Protein AF-A0A662K1B3-F1 (afdb_monomer)

Mean predicted aligned error: 9.23 Å

Nearest PDB structures (foldseek):
  7ad7-assembly1_B  TM=4.446E-01  e=1.009E-02  Homo sapiens
  5hcd-assembly1_B  TM=4.328E-01  e=1.385E-02  Homo sapiens
  4e0s-assembly1_A  TM=4.225E-01  e=2.115E-02  Homo sapiens
  8b0h-assembly1_A  TM=3.844E-01  e=1.246E-02  Homo sapiens
  7ptr-assembly1_A  TM=2.792E-01  e=1.891E+00  Haloferax volcanii DS2

Radius of gyration: 30.4 Å; Cα contacts (8 Å, |Δi|>4): 239; chains: 1; bounding box: 57×25×85 Å

Foldseek 3Di:
DDDDPLQWKKKFKAAPVRHTPDIDIDRDPDDDDDDDDDDDDPPGDFDKMKMWIAHNNVGDIDIDIDTDDDDPDFDDWDDKDDWDWDPDDDAPDKIKIKIATARPVFDWDKDFDDPLPPPDGPDIDDTDTGGDIDMDIDGHNDDHDD

Solvent-accessible surface area (backbone atoms only — not comparable to full-atom values): 9320 Å² total; per-residue (Å²): 137,82,77,80,62,57,45,26,44,34,39,39,34,24,45,68,85,69,47,76,78,43,76,51,67,49,78,48,93,72,88,82,90,83,86,84,88,84,84,83,63,96,84,61,74,62,39,56,28,44,38,42,38,39,24,72,69,74,75,43,76,49,78,52,72,53,76,42,76,78,73,78,84,86,66,76,56,51,82,56,50,78,72,48,58,80,94,72,85,61,65,74,46,78,46,61,35,30,38,36,39,42,28,86,80,60,46,70,43,64,54,70,41,53,87,86,71,81,85,52,71,77,44,70,55,68,80,38,60,43,58,47,75,46,76,50,78,48,65,44,90,58,80,80,88,132

Structure (mmCIF, N/CA/C/O backbone):
data_AF-A0A662K1B3-F1
#
_entry.id   AF-A0A662K1B3-F1
#
loop_
_atom_site.group_PDB
_atom_site.id
_atom_site.type_symbol
_atom_site.label_atom_id
_atom_site.label_alt_id
_atom_site.label_comp_id
_atom_site.label_asym_id
_atom_site.label_entity_id
_atom_site.label_seq_id
_atom_site.pdbx_PDB_ins_code
_atom_site.Cartn_x
_atom_site.Cartn_y
_atom_site.Cartn_z
_atom_site.occupancy
_atom_site.B_iso_or_equiv
_atom_site.auth_seq_id
_atom_site.auth_comp_id
_atom_site.auth_asym_id
_atom_site.auth_atom_id
_atom_site.pdbx_PDB_model_num
ATOM 1 N N . MET A 1 1 ? 9.667 0.745 -48.099 1.00 41.66 1 MET A N 1
ATOM 2 C CA . MET A 1 1 ? 10.806 0.494 -47.194 1.00 41.66 1 MET A CA 1
ATOM 3 C C . MET A 1 1 ? 11.734 1.690 -47.310 1.00 41.66 1 MET A C 1
ATOM 5 O O . MET A 1 1 ? 12.474 1.776 -48.281 1.00 41.66 1 MET A O 1
ATOM 9 N N . GLY A 1 2 ? 11.576 2.686 -46.436 1.00 45.31 2 GLY A N 1
ATOM 10 C CA . GLY A 1 2 ? 12.505 3.816 -46.369 1.00 45.31 2 GLY A CA 1
ATOM 11 C C . GLY A 1 2 ? 13.712 3.374 -45.554 1.00 45.31 2 GLY A C 1
ATOM 12 O O . GLY A 1 2 ? 13.530 2.974 -44.411 1.00 45.31 2 GLY A O 1
ATOM 13 N N . GLY A 1 3 ? 14.896 3.347 -46.166 1.00 52.47 3 GLY A N 1
ATOM 14 C CA . GLY A 1 3 ? 16.130 2.982 -45.473 1.00 52.47 3 GLY A CA 1
ATOM 15 C C . GLY A 1 3 ? 16.432 3.976 -44.355 1.00 52.47 3 GLY A C 1
ATOM 16 O O . GLY A 1 3 ? 16.245 5.181 -44.531 1.00 52.47 3 GLY A O 1
ATOM 17 N N . ILE A 1 4 ? 16.875 3.462 -43.211 1.00 55.53 4 ILE A N 1
ATOM 18 C CA . ILE A 1 4 ? 17.353 4.274 -42.094 1.00 55.53 4 ILE A CA 1
ATOM 19 C C . ILE A 1 4 ? 18.586 5.051 -42.595 1.00 55.53 4 ILE A C 1
ATOM 21 O O . ILE A 1 4 ? 19.470 4.443 -43.208 1.00 55.53 4 ILE A O 1
ATOM 25 N N . PRO A 1 5 ? 18.656 6.384 -42.432 1.00 59.12 5 PRO A N 1
ATOM 26 C CA . PRO A 1 5 ? 19.827 7.147 -42.849 1.00 59.12 5 PRO A CA 1
ATOM 27 C C . PRO A 1 5 ? 21.051 6.673 -42.065 1.00 59.12 5 PRO A C 1
ATOM 29 O O . PRO A 1 5 ? 20.946 6.468 -40.861 1.00 59.12 5 PRO A O 1
ATOM 32 N N . MET A 1 6 ? 22.200 6.524 -42.737 1.00 64.06 6 MET A N 1
ATOM 33 C CA . MET A 1 6 ? 23.426 5.996 -42.117 1.00 64.06 6 MET A CA 1
ATOM 34 C C . MET A 1 6 ? 23.797 6.729 -40.819 1.00 64.06 6 MET A C 1
ATOM 36 O O . MET A 1 6 ? 24.270 6.083 -39.901 1.00 64.06 6 MET A O 1
ATOM 40 N N . SER A 1 7 ? 23.473 8.018 -40.699 1.00 71.44 7 SER A N 1
ATOM 41 C CA . SER A 1 7 ? 23.718 8.845 -39.512 1.00 71.44 7 SER A CA 1
ATOM 42 C C . SER A 1 7 ? 22.509 8.895 -38.571 1.00 71.44 7 SER A C 1
ATOM 44 O O . SER A 1 7 ? 21.891 9.946 -38.381 1.00 71.44 7 SER A O 1
ATOM 46 N N . ALA A 1 8 ? 22.116 7.741 -38.029 1.00 82.19 8 ALA A N 1
ATOM 47 C CA . ALA A 1 8 ? 21.017 7.633 -37.075 1.00 82.19 8 ALA A CA 1
ATOM 48 C C . ALA A 1 8 ? 21.423 6.859 -35.816 1.00 82.19 8 ALA A C 1
ATOM 50 O O . ALA A 1 8 ? 22.169 5.880 -35.882 1.00 82.19 8 ALA A O 1
ATOM 51 N N . VAL A 1 9 ? 20.881 7.292 -34.678 1.00 88.94 9 VAL A N 1
ATOM 52 C CA . VAL A 1 9 ? 20.812 6.503 -33.443 1.00 88.94 9 VAL A CA 1
ATOM 53 C C . VAL A 1 9 ? 19.362 6.083 -33.262 1.00 88.94 9 VAL A C 1
ATOM 55 O O . VAL A 1 9 ? 18.497 6.944 -33.097 1.00 88.94 9 VAL A O 1
ATOM 58 N N . CYS A 1 10 ? 19.090 4.786 -33.329 1.00 91.62 10 CYS A N 1
ATOM 59 C CA . CYS A 1 10 ? 17.752 4.233 -33.177 1.00 91.62 10 CYS A CA 1
ATOM 60 C C . CYS A 1 10 ? 17.596 3.609 -31.795 1.00 91.62 10 CYS A C 1
ATOM 62 O O . CYS A 1 10 ? 18.527 2.993 -31.286 1.00 91.62 10 CYS A O 1
ATOM 64 N N . VAL A 1 11 ? 16.433 3.796 -31.178 1.00 94.81 11 VAL A N 1
ATOM 65 C CA . VAL A 1 11 ? 16.083 3.170 -29.905 1.00 94.81 11 VAL A CA 1
ATOM 66 C C . VAL A 1 11 ? 14.741 2.482 -30.039 1.00 94.81 11 VAL A C 1
ATOM 68 O O . VAL A 1 11 ? 13.772 3.114 -30.467 1.00 94.81 11 VAL A O 1
ATOM 71 N N . ASN A 1 12 ? 14.687 1.220 -29.621 1.00 95.69 12 ASN A N 1
ATOM 72 C CA . ASN A 1 12 ? 13.459 0.448 -29.526 1.00 95.69 12 ASN A CA 1
ATOM 73 C C . ASN A 1 12 ? 13.216 0.008 -28.081 1.00 95.69 12 ASN A C 1
ATOM 75 O O . ASN A 1 12 ? 14.152 -0.374 -27.375 1.00 95.69 12 ASN A O 1
ATOM 79 N N . ILE A 1 13 ? 11.952 0.031 -27.666 1.00 95.62 13 ILE A N 1
ATOM 80 C CA . ILE A 1 13 ? 11.485 -0.545 -26.404 1.00 95.62 13 ILE A CA 1
ATOM 81 C C . ILE A 1 13 ? 10.501 -1.657 -26.748 1.00 95.62 13 ILE A C 1
ATOM 83 O O . ILE A 1 13 ? 9.531 -1.415 -27.474 1.00 95.62 13 ILE A O 1
ATOM 87 N N . ALA A 1 14 ? 10.766 -2.854 -26.236 1.00 97.12 14 ALA A N 1
ATOM 88 C CA . ALA A 1 14 ? 9.898 -4.014 -26.351 1.00 97.12 14 ALA A CA 1
ATOM 89 C C . ALA A 1 14 ? 9.230 -4.321 -25.007 1.00 97.12 14 ALA A C 1
ATOM 91 O O . ALA A 1 14 ? 9.876 -4.218 -23.958 1.00 97.12 14 ALA A O 1
ATOM 92 N N . ASP A 1 15 ? 7.954 -4.692 -25.052 1.00 96.31 15 ASP A N 1
ATOM 93 C CA . ASP A 1 15 ? 7.215 -5.210 -23.901 1.00 96.31 15 ASP A CA 1
ATOM 94 C C . ASP A 1 15 ? 7.676 -6.642 -23.522 1.00 96.31 15 ASP A C 1
ATOM 96 O O . ASP A 1 15 ? 8.535 -7.220 -24.202 1.00 96.31 15 ASP A O 1
ATOM 100 N N . PRO A 1 16 ? 7.145 -7.229 -22.430 1.00 95.88 16 PRO A N 1
ATOM 101 C CA . PRO A 1 16 ? 7.503 -8.584 -22.003 1.00 95.88 16 PRO A CA 1
ATOM 102 C C . PRO A 1 16 ? 7.146 -9.691 -23.007 1.00 95.88 16 PRO A C 1
ATOM 104 O O . PRO A 1 16 ? 7.705 -10.782 -22.920 1.00 95.88 16 PRO A O 1
ATOM 107 N N . ASP A 1 17 ? 6.245 -9.415 -23.953 1.00 95.94 17 ASP A N 1
ATO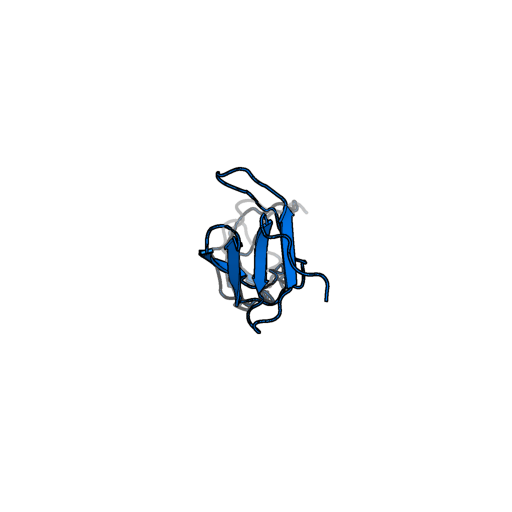M 108 C CA . ASP A 1 17 ? 5.827 -10.322 -25.027 1.00 95.94 17 ASP A CA 1
ATOM 109 C C . ASP A 1 17 ? 6.642 -10.096 -26.323 1.00 95.94 17 ASP A C 1
ATOM 111 O O . ASP A 1 17 ? 6.287 -10.604 -27.387 1.00 95.94 17 ASP A O 1
ATOM 115 N N . GLU A 1 18 ? 7.742 -9.337 -26.236 1.00 94.69 18 GLU A N 1
ATOM 116 C CA . GLU A 1 18 ? 8.642 -8.959 -27.335 1.00 94.69 18 GLU A CA 1
ATOM 117 C C . GLU A 1 18 ? 8.012 -8.045 -28.406 1.00 94.69 18 GLU A C 1
ATOM 119 O O . GLU A 1 18 ? 8.589 -7.841 -29.481 1.00 94.69 18 GLU A O 1
ATOM 124 N N . ASN A 1 19 ? 6.863 -7.421 -28.133 1.00 95.19 19 ASN A N 1
ATOM 125 C CA . ASN A 1 19 ? 6.270 -6.449 -29.051 1.00 95.19 19 ASN A CA 1
ATOM 126 C C . ASN A 1 19 ? 6.956 -5.090 -28.911 1.00 95.19 19 ASN A C 1
ATOM 128 O O . ASN A 1 19 ? 7.082 -4.549 -27.814 1.00 95.19 19 ASN A O 1
ATOM 132 N N . ILE A 1 20 ? 7.339 -4.482 -30.036 1.00 95.00 20 ILE A N 1
ATOM 133 C CA . ILE A 1 20 ? 7.903 -3.127 -30.047 1.00 95.00 20 ILE A CA 1
ATOM 134 C C . ILE A 1 20 ? 6.792 -2.106 -29.776 1.00 95.00 20 ILE A C 1
ATOM 136 O O . ILE A 1 20 ? 5.950 -1.847 -30.637 1.00 95.00 20 ILE A O 1
ATOM 140 N N . ILE A 1 21 ? 6.822 -1.500 -28.591 1.00 94.75 21 ILE A N 1
ATOM 141 C CA . ILE A 1 21 ? 5.844 -0.494 -28.136 1.00 94.75 21 ILE A CA 1
ATOM 142 C C . ILE A 1 21 ? 6.328 0.942 -28.341 1.00 94.75 21 ILE A C 1
ATOM 144 O O . ILE A 1 21 ? 5.541 1.887 -28.304 1.00 94.75 21 ILE A O 1
ATOM 148 N N . PHE A 1 22 ? 7.628 1.120 -28.569 1.00 95.06 22 PHE A N 1
ATOM 149 C CA . PHE A 1 22 ? 8.224 2.404 -28.907 1.00 95.06 22 PHE A CA 1
ATOM 150 C C . PHE A 1 22 ? 9.427 2.193 -29.817 1.00 95.06 22 PHE A C 1
ATOM 152 O O . PHE A 1 22 ? 10.264 1.333 -29.555 1.00 95.06 22 PHE A O 1
ATOM 159 N N . ALA A 1 23 ? 9.522 3.006 -30.865 1.00 94.44 23 ALA A N 1
ATOM 160 C CA . ALA A 1 23 ? 10.659 3.036 -31.770 1.00 94.44 23 ALA A CA 1
ATOM 161 C C . ALA A 1 23 ? 10.890 4.470 -32.246 1.00 94.44 23 ALA A C 1
ATOM 163 O O . ALA A 1 23 ? 9.960 5.147 -32.694 1.00 94.44 23 ALA A O 1
ATOM 164 N N . THR A 1 24 ? 12.128 4.943 -32.164 1.00 92.31 24 THR A N 1
ATOM 165 C CA . THR A 1 24 ? 12.517 6.252 -32.695 1.00 92.31 24 THR A CA 1
ATOM 166 C C . THR A 1 24 ? 13.937 6.212 -33.227 1.00 92.31 24 THR A C 1
ATOM 168 O O . THR A 1 24 ? 14.771 5.476 -32.712 1.00 92.31 24 THR A O 1
ATOM 171 N N . CYS A 1 25 ? 14.226 7.036 -34.229 1.00 90.62 25 CYS A N 1
ATOM 172 C CA . CYS A 1 25 ? 15.579 7.242 -34.726 1.00 90.62 25 CYS A CA 1
ATOM 173 C C . CYS A 1 25 ? 15.896 8.736 -34.727 1.00 90.62 25 CYS A C 1
ATOM 175 O O . CYS A 1 25 ? 15.183 9.536 -35.338 1.00 90.62 25 CYS A O 1
ATOM 177 N N . LEU A 1 26 ? 16.987 9.113 -34.067 1.00 88.69 26 LEU A N 1
ATOM 178 C CA . LEU A 1 26 ? 17.524 10.464 -34.087 1.00 88.69 26 LEU A CA 1
ATOM 179 C C . LEU A 1 26 ? 18.576 10.571 -35.188 1.00 88.69 26 LEU A C 1
ATOM 181 O O . LEU A 1 26 ? 19.615 9.918 -35.116 1.00 88.69 26 LEU A O 1
ATOM 185 N N . LEU A 1 27 ? 18.321 11.423 -36.182 1.00 86.06 27 LEU A N 1
ATOM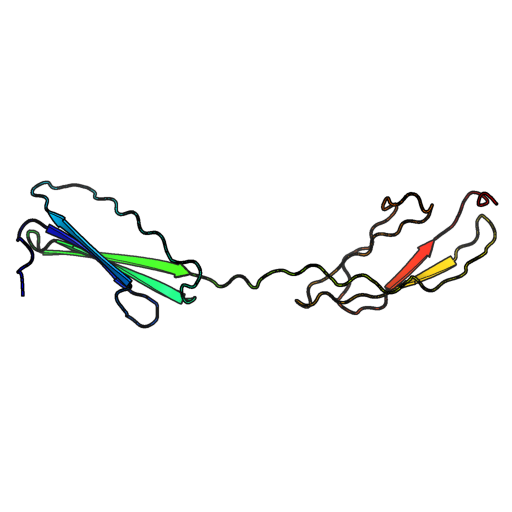 186 C CA . LEU A 1 27 ? 19.306 11.727 -37.217 1.00 86.06 27 LEU A CA 1
ATOM 187 C C . LEU A 1 27 ? 20.362 12.672 -36.655 1.00 86.06 27 LEU A C 1
ATOM 189 O O . LEU A 1 27 ? 20.052 13.790 -36.239 1.00 86.06 27 LEU A O 1
ATOM 193 N N . THR A 1 28 ? 21.604 12.215 -36.627 1.00 78.69 28 THR A N 1
ATOM 194 C CA . THR A 1 28 ? 22.716 12.953 -36.045 1.00 78.69 28 THR A CA 1
ATOM 195 C C . THR A 1 28 ? 24.034 12.475 -36.627 1.00 78.69 28 THR A C 1
ATOM 197 O O . THR A 1 28 ? 24.268 11.280 -36.764 1.00 78.69 28 THR A O 1
ATOM 200 N N . ASN A 1 29 ? 24.915 13.431 -36.913 1.00 76.94 29 ASN A N 1
ATOM 201 C CA . ASN A 1 29 ? 26.281 13.174 -37.373 1.00 76.94 29 ASN A CA 1
ATOM 202 C C . ASN A 1 29 ? 27.300 13.470 -36.258 1.00 76.94 29 ASN A C 1
ATOM 204 O O . ASN A 1 29 ? 28.497 13.587 -36.514 1.00 76.94 29 ASN A O 1
ATOM 208 N N . ASN A 1 30 ? 26.817 13.684 -35.030 1.00 78.88 30 ASN A N 1
ATOM 209 C CA . ASN A 1 30 ? 27.647 13.981 -33.872 1.00 78.88 30 ASN A CA 1
ATOM 210 C C . ASN A 1 30 ? 27.854 12.717 -33.033 1.00 78.88 30 ASN A C 1
ATOM 212 O O . ASN A 1 30 ? 26.942 11.909 -32.854 1.00 78.88 30 ASN A O 1
ATOM 216 N N . THR A 1 31 ? 29.036 12.578 -32.444 1.00 78.75 31 THR A N 1
ATOM 217 C CA . THR A 1 31 ? 29.282 11.590 -31.391 1.00 78.75 31 THR A CA 1
ATOM 218 C C . THR A 1 31 ? 28.921 12.184 -30.029 1.00 78.75 31 THR A C 1
ATOM 220 O O . THR A 1 31 ? 29.035 13.392 -29.815 1.00 78.75 31 THR A O 1
ATOM 223 N N . GLY A 1 32 ? 28.462 11.350 -29.097 1.00 79.50 32 GLY A N 1
ATOM 224 C CA . GLY A 1 32 ? 28.109 11.794 -27.750 1.00 79.50 32 GLY A CA 1
ATOM 225 C C . GLY A 1 32 ? 27.030 10.942 -27.094 1.00 79.50 32 GLY A C 1
ATOM 226 O O . GLY A 1 32 ? 26.616 9.918 -27.632 1.00 79.50 32 GLY A O 1
ATOM 227 N N . CYS A 1 33 ? 26.586 11.381 -25.917 1.00 81.06 33 CYS A N 1
ATOM 228 C CA . CYS A 1 33 ? 25.494 10.747 -25.189 1.00 81.06 33 CYS A CA 1
ATOM 229 C C . CYS A 1 33 ? 24.149 11.307 -25.655 1.00 81.06 33 CYS A C 1
ATOM 231 O O . CYS A 1 33 ? 23.960 12.524 -25.700 1.00 81.06 33 CYS A O 1
ATOM 233 N N . TYR A 1 34 ? 23.206 10.412 -25.928 1.00 83.44 34 TYR A N 1
ATOM 234 C CA . TYR A 1 34 ? 21.838 10.751 -26.295 1.00 83.44 34 TYR A CA 1
ATOM 235 C C . TYR A 1 34 ? 20.886 10.300 -25.193 1.00 83.44 34 TYR A C 1
ATOM 237 O O . TYR A 1 34 ? 21.031 9.208 -24.649 1.00 83.44 34 TYR A O 1
ATOM 245 N N . GLY A 1 35 ? 19.926 11.157 -24.855 1.00 82.25 35 GLY A N 1
ATOM 246 C CA . GLY A 1 35 ? 18.832 10.824 -23.952 1.00 82.25 35 GLY A CA 1
ATOM 247 C C . GLY A 1 35 ? 17.542 10.673 -24.742 1.00 82.25 35 GLY A C 1
ATOM 248 O O . GLY A 1 35 ? 17.237 11.514 -25.587 1.00 82.25 35 GLY A O 1
ATOM 249 N N . ILE A 1 36 ? 16.780 9.627 -24.443 1.00 86.38 36 ILE A N 1
ATOM 250 C CA . ILE A 1 36 ? 15.392 9.498 -24.877 1.00 86.38 36 ILE A CA 1
ATOM 251 C C . ILE A 1 36 ? 14.488 9.552 -23.651 1.00 86.38 36 ILE A C 1
ATOM 253 O O . ILE A 1 36 ? 14.864 9.098 -22.572 1.00 86.38 36 ILE A O 1
ATOM 257 N N . ILE A 1 37 ? 13.303 10.127 -23.818 1.00 87.75 37 ILE A N 1
ATOM 258 C CA . ILE A 1 37 ? 12.262 10.110 -22.796 1.00 87.75 37 ILE A CA 1
ATOM 259 C C . ILE A 1 37 ? 11.107 9.317 -23.384 1.00 87.75 37 ILE A C 1
ATOM 261 O O . ILE A 1 37 ? 10.600 9.657 -24.452 1.00 87.75 37 ILE A O 1
ATOM 265 N N . TYR A 1 38 ? 10.721 8.261 -22.682 1.00 89.50 38 TYR A N 1
ATOM 266 C CA . TYR A 1 38 ? 9.550 7.461 -22.989 1.00 89.50 38 TYR A CA 1
ATOM 267 C C . TYR A 1 38 ? 8.635 7.444 -21.767 1.00 89.50 38 TYR A C 1
ATOM 269 O O . TYR A 1 38 ? 9.104 7.332 -20.634 1.00 89.50 38 TYR A O 1
ATOM 277 N N . THR A 1 39 ? 7.336 7.587 -22.006 1.00 90.62 39 THR A N 1
ATOM 278 C CA . THR A 1 39 ? 6.299 7.489 -20.981 1.00 90.62 39 THR A CA 1
ATOM 279 C C . THR A 1 39 ? 5.448 6.279 -21.309 1.00 90.62 39 THR A C 1
ATOM 281 O O . THR A 1 39 ? 4.952 6.156 -22.427 1.00 90.62 39 THR A O 1
ATOM 284 N N . LEU A 1 40 ? 5.320 5.386 -20.337 1.00 90.44 40 LEU A N 1
ATOM 285 C CA . LEU A 1 40 ? 4.537 4.170 -20.454 1.00 90.44 40 LEU A CA 1
ATOM 286 C C . LEU A 1 40 ? 3.051 4.473 -20.195 1.00 90.44 40 LEU A C 1
ATOM 288 O O . LEU A 1 40 ? 2.726 5.312 -19.354 1.00 90.44 40 LEU A O 1
ATOM 292 N N . GLU A 1 41 ? 2.159 3.799 -20.918 1.00 86.88 41 GLU A N 1
ATOM 293 C CA . GLU A 1 41 ? 0.712 3.911 -20.707 1.00 86.88 41 GLU A CA 1
ATOM 294 C C . GLU A 1 41 ? 0.295 3.284 -19.365 1.00 86.88 41 GLU A C 1
ATOM 296 O O . GLU A 1 41 ? 0.914 2.331 -18.892 1.00 86.88 41 GLU A O 1
ATOM 301 N N . GLN A 1 42 ? -0.782 3.791 -18.753 1.00 77.44 42 GLN A N 1
ATOM 302 C CA . GLN A 1 42 ? -1.228 3.343 -17.419 1.00 77.44 42 GLN A CA 1
ATOM 303 C C . GLN A 1 42 ? -1.636 1.863 -17.357 1.00 77.44 42 GLN A C 1
ATOM 305 O O . GLN A 1 42 ? -1.662 1.277 -16.282 1.00 77.44 42 GLN A O 1
ATOM 310 N N . ASN A 1 43 ? -1.971 1.260 -18.495 1.00 81.25 43 ASN A N 1
ATOM 311 C CA . ASN A 1 43 ? -2.398 -0.133 -18.616 1.00 81.25 43 ASN A CA 1
ATOM 312 C C . ASN A 1 43 ? -1.299 -1.053 -19.168 1.00 81.25 43 ASN A C 1
ATOM 314 O O . ASN A 1 43 ? -1.609 -2.114 -19.712 1.00 81.25 43 ASN A O 1
ATOM 318 N N . ALA A 1 44 ? -0.037 -0.636 -19.101 1.00 88.19 44 ALA A N 1
ATOM 319 C CA . ALA A 1 44 ? 1.065 -1.456 -19.565 1.00 88.19 44 ALA A CA 1
ATOM 320 C C . ALA A 1 44 ? 1.186 -2.753 -18.758 1.00 88.19 44 ALA A C 1
ATOM 322 O O . ALA A 1 44 ? 1.064 -2.757 -17.532 1.00 88.19 44 ALA A O 1
ATOM 323 N N . SER A 1 45 ? 1.430 -3.860 -19.461 1.00 91.50 45 SER A N 1
ATOM 324 C CA . SER A 1 45 ? 1.557 -5.175 -18.840 1.00 91.50 45 SER A CA 1
ATOM 325 C C . SER A 1 45 ? 2.706 -5.187 -17.827 1.00 91.50 45 SER A C 1
ATOM 327 O O . SER A 1 45 ? 3.777 -4.648 -18.124 1.00 91.50 45 SER A O 1
ATOM 329 N N . PRO A 1 46 ? 2.546 -5.824 -16.658 1.00 92.25 46 PRO A N 1
ATOM 330 C CA . PRO A 1 46 ? 3.682 -6.080 -15.784 1.00 92.25 46 PRO A CA 1
ATOM 331 C C . PRO A 1 46 ? 4.720 -6.963 -16.482 1.00 92.25 46 PRO A C 1
ATOM 333 O O . PRO A 1 46 ? 4.375 -7.836 -17.278 1.00 92.25 46 PRO A O 1
ATOM 336 N N . GLY A 1 47 ? 5.987 -6.772 -16.133 1.00 94.44 47 GLY A N 1
ATOM 337 C CA . GLY A 1 47 ? 7.096 -7.604 -16.577 1.00 94.44 47 GLY A CA 1
ATOM 338 C C . GLY A 1 47 ? 8.348 -6.805 -16.918 1.00 94.44 47 GLY A C 1
ATOM 339 O O . GLY A 1 47 ? 8.472 -5.619 -16.608 1.00 94.44 47 GLY A O 1
ATOM 340 N N . ILE A 1 48 ? 9.295 -7.488 -17.557 1.00 96.12 48 ILE A N 1
ATOM 341 C CA . ILE A 1 48 ? 10.582 -6.919 -17.961 1.00 96.12 48 ILE A CA 1
ATOM 342 C C . ILE A 1 48 ? 10.463 -6.356 -19.375 1.00 96.12 48 ILE A C 1
ATOM 344 O O . ILE A 1 48 ? 10.157 -7.083 -20.315 1.00 96.12 48 ILE A O 1
ATOM 348 N N . TYR A 1 49 ? 10.764 -5.070 -19.516 1.00 97.12 49 TYR A N 1
ATOM 349 C CA . TYR A 1 49 ? 10.806 -4.361 -20.787 1.00 97.12 49 TYR A CA 1
ATOM 350 C C . TYR A 1 49 ? 12.251 -4.252 -21.255 1.00 97.12 49 TYR A C 1
ATOM 352 O O . TYR A 1 49 ? 13.141 -3.891 -20.478 1.00 97.12 49 TYR A O 1
ATOM 360 N N . ASN A 1 50 ? 12.480 -4.535 -22.534 1.00 97.19 50 ASN A N 1
ATOM 361 C CA . ASN A 1 50 ? 13.805 -4.499 -23.144 1.00 97.19 50 ASN A CA 1
ATOM 362 C C . ASN A 1 50 ? 14.004 -3.188 -23.898 1.00 97.19 50 ASN A C 1
ATOM 364 O O . ASN A 1 50 ? 13.158 -2.796 -24.696 1.00 97.19 50 ASN A O 1
ATOM 368 N N . VAL A 1 51 ? 15.139 -2.529 -23.683 1.00 96.62 51 VAL A N 1
ATOM 369 C CA . VAL A 1 51 ? 15.540 -1.313 -24.395 1.00 96.62 51 VAL A CA 1
ATOM 370 C C . VAL A 1 51 ? 16.798 -1.614 -25.195 1.00 96.62 51 VAL A C 1
ATOM 372 O O . VAL A 1 51 ? 17.819 -2.012 -24.632 1.00 96.62 51 VAL A O 1
ATOM 375 N N . THR A 1 52 ? 16.726 -1.392 -26.503 1.00 95.31 52 THR A N 1
ATOM 376 C CA . THR A 1 52 ? 17.843 -1.562 -27.443 1.00 95.31 52 THR A CA 1
ATOM 377 C C . THR A 1 52 ? 18.160 -0.226 -28.087 1.00 95.31 52 THR A C 1
ATOM 379 O O . THR A 1 52 ? 17.249 0.480 -28.513 1.00 95.31 52 THR A O 1
ATOM 382 N N . ALA A 1 53 ? 19.436 0.143 -28.138 1.00 92.75 53 ALA A N 1
ATOM 383 C CA . ALA A 1 53 ? 19.905 1.338 -28.823 1.00 92.75 53 ALA A CA 1
ATOM 384 C C . ALA A 1 53 ? 21.007 0.965 -29.814 1.00 92.75 53 ALA A C 1
ATOM 386 O O . ALA A 1 53 ? 21.992 0.343 -29.427 1.00 92.75 53 ALA A O 1
ATOM 387 N N . GLU A 1 54 ? 20.861 1.378 -31.067 1.00 91.25 54 GLU A N 1
ATOM 388 C CA . GLU A 1 54 ? 21.763 1.018 -32.161 1.00 91.25 54 GLU A CA 1
ATOM 389 C C . GLU A 1 54 ? 22.211 2.249 -32.958 1.00 91.25 54 GLU A C 1
ATOM 391 O O . GLU A 1 54 ? 21.450 3.198 -33.171 1.00 91.25 54 GLU A O 1
ATOM 396 N N . SER A 1 55 ? 23.460 2.234 -33.422 1.00 88.25 55 SER A N 1
ATOM 397 C CA . SER A 1 55 ? 23.980 3.174 -34.413 1.00 88.25 55 SER A CA 1
ATOM 398 C C . SER A 1 55 ? 24.549 2.413 -35.600 1.00 88.25 55 SER A C 1
ATOM 400 O O . SER A 1 55 ? 25.569 1.736 -35.482 1.00 88.25 55 SER A O 1
ATOM 402 N N . TYR A 1 56 ? 23.917 2.578 -36.762 1.00 81.75 56 TYR A N 1
ATOM 403 C CA . TYR A 1 56 ? 24.337 1.918 -38.000 1.00 81.75 56 TYR A CA 1
ATOM 404 C C . TYR A 1 56 ? 25.644 2.485 -38.569 1.00 81.75 56 TYR A C 1
ATOM 406 O O . 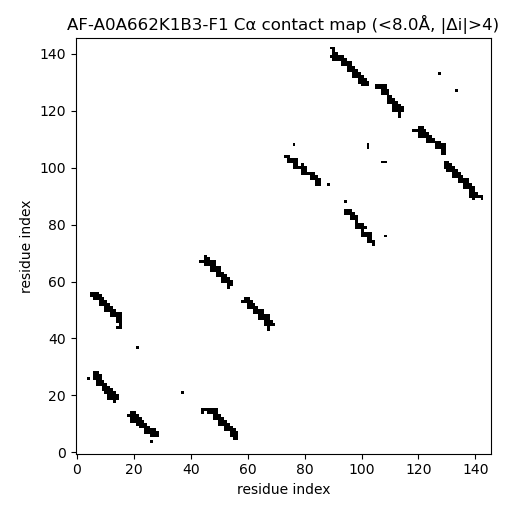TYR A 1 56 ? 26.408 1.740 -39.176 1.00 81.75 56 TYR A O 1
ATOM 414 N N . GLU A 1 57 ? 25.923 3.784 -38.382 1.00 83.44 57 GLU A N 1
ATOM 415 C CA . GLU A 1 57 ? 27.172 4.401 -38.862 1.00 83.44 57 GLU A CA 1
ATOM 416 C C . GLU A 1 57 ? 28.401 3.798 -38.183 1.00 83.44 57 GLU A C 1
ATOM 418 O O . GLU A 1 57 ? 29.434 3.587 -38.817 1.00 83.44 57 GLU A O 1
ATOM 423 N N . TYR A 1 58 ? 28.280 3.559 -36.877 1.00 83.25 58 TYR A N 1
ATOM 424 C CA . TYR A 1 58 ? 29.391 3.161 -36.024 1.00 83.25 58 TYR A CA 1
ATOM 425 C C . TYR A 1 58 ? 29.381 1.678 -35.658 1.00 83.25 58 TYR A C 1
ATOM 427 O O . TYR A 1 58 ? 30.326 1.238 -35.008 1.00 83.25 58 TYR A O 1
ATOM 435 N N . ASP A 1 59 ? 28.358 0.926 -36.075 1.00 85.56 59 ASP A N 1
ATOM 436 C CA . ASP A 1 59 ? 28.178 -0.495 -35.747 1.00 85.56 59 ASP A CA 1
ATOM 437 C C . ASP A 1 59 ? 28.221 -0.741 -34.226 1.00 85.56 59 ASP A C 1
ATOM 439 O O . ASP A 1 59 ? 28.960 -1.580 -33.710 1.00 85.56 59 ASP A O 1
ATOM 443 N N . VAL A 1 60 ? 27.473 0.083 -33.483 1.00 86.69 60 VAL A N 1
ATOM 444 C CA . VAL A 1 60 ? 27.400 0.032 -32.015 1.00 86.69 60 VAL A CA 1
ATOM 445 C C . VAL A 1 60 ? 25.991 -0.323 -31.582 1.00 86.69 60 VAL A C 1
ATOM 447 O O . VAL A 1 60 ? 25.025 0.241 -32.094 1.00 86.69 60 VAL A O 1
ATOM 450 N N . GLU A 1 61 ? 25.897 -1.179 -30.567 1.00 91.00 61 GLU A N 1
ATOM 451 C CA . GLU A 1 61 ? 24.644 -1.569 -29.937 1.00 91.00 61 GLU A CA 1
ATOM 452 C C . GLU A 1 61 ? 24.759 -1.535 -28.406 1.00 91.00 61 GLU A C 1
ATOM 454 O O . GLU A 1 61 ? 25.805 -1.853 -27.832 1.00 91.00 61 GLU A O 1
ATOM 459 N N . ALA A 1 62 ? 23.683 -1.127 -27.739 1.00 91.44 62 ALA A N 1
ATOM 460 C CA . ALA A 1 62 ? 23.563 -1.087 -26.291 1.00 91.44 62 ALA A CA 1
ATOM 461 C C . ALA A 1 62 ? 22.200 -1.624 -25.842 1.00 91.44 62 ALA A C 1
ATOM 463 O O . ALA A 1 62 ? 21.185 -1.420 -26.506 1.00 91.44 62 ALA A O 1
ATOM 464 N N . TYR A 1 63 ? 22.190 -2.266 -24.674 1.00 94.06 63 TYR A N 1
ATOM 465 C CA . TYR A 1 63 ? 21.023 -2.938 -24.114 1.00 94.06 63 TYR A CA 1
ATOM 466 C C . TYR A 1 63 ? 20.822 -2.542 -22.655 1.00 94.06 63 TYR A C 1
ATOM 468 O O . TYR A 1 63 ? 21.784 -2.447 -21.890 1.00 94.06 63 TYR A O 1
ATOM 476 N N . THR A 1 64 ? 19.571 -2.347 -22.256 1.00 95.31 64 THR A N 1
ATOM 477 C CA . THR A 1 64 ? 19.175 -2.260 -20.848 1.00 95.31 64 THR A CA 1
ATOM 478 C C . THR A 1 64 ? 17.742 -2.752 -20.681 1.00 95.31 64 THR A C 1
ATOM 480 O O . THR A 1 64 ? 17.028 -2.955 -21.661 1.00 95.31 64 THR A O 1
ATOM 483 N N . THR A 1 65 ? 17.308 -2.930 -19.442 1.00 96.12 65 THR A N 1
ATOM 484 C CA . THR A 1 65 ? 15.942 -3.334 -19.112 1.00 96.12 65 THR A CA 1
ATOM 485 C C . THR A 1 65 ? 15.372 -2.457 -18.008 1.00 96.12 65 THR A C 1
ATOM 487 O O . THR A 1 65 ? 16.119 -1.904 -17.199 1.00 96.12 65 THR A O 1
ATOM 490 N N . PHE A 1 66 ? 14.049 -2.372 -17.933 1.00 94.62 66 PHE A N 1
ATOM 491 C CA . PHE A 1 66 ? 13.342 -1.892 -16.745 1.00 94.62 66 PHE A CA 1
ATOM 492 C C . PHE A 1 66 ? 12.176 -2.826 -16.427 1.00 94.62 66 PHE A C 1
ATOM 494 O O . PHE A 1 66 ? 11.655 -3.497 -17.316 1.00 94.62 66 PHE A O 1
ATOM 501 N N . GLU A 1 67 ? 11.793 -2.896 -15.157 1.00 94.81 67 GLU A N 1
ATOM 502 C CA . GLU A 1 67 ? 10.692 -3.741 -14.701 1.00 94.81 67 GLU A CA 1
ATOM 503 C C . GLU A 1 67 ? 9.468 -2.883 -14.390 1.00 94.81 67 GLU A C 1
ATOM 505 O O . GLU A 1 67 ? 9.562 -1.863 -13.703 1.00 94.81 67 GLU A O 1
ATOM 510 N N . VAL A 1 68 ? 8.322 -3.309 -14.910 1.00 91.88 68 VAL A N 1
ATOM 511 C CA . VAL A 1 68 ? 7.008 -2.778 -14.559 1.00 91.88 68 VAL A CA 1
ATOM 512 C C . VAL A 1 68 ? 6.363 -3.789 -13.632 1.00 91.88 68 VAL A C 1
ATOM 514 O O . VAL A 1 68 ? 6.106 -4.924 -14.027 1.00 91.88 68 VAL A O 1
ATOM 517 N N . ILE A 1 69 ? 6.101 -3.383 -12.399 1.00 88.25 69 ILE A N 1
ATOM 518 C CA . ILE A 1 69 ? 5.401 -4.213 -11.423 1.00 88.25 69 ILE A CA 1
ATOM 519 C C . ILE A 1 69 ? 3.963 -3.721 -11.286 1.00 88.25 69 ILE A C 1
ATOM 521 O O . ILE A 1 69 ? 3.714 -2.517 -11.225 1.00 88.25 69 ILE A O 1
ATOM 525 N N . LEU A 1 70 ? 3.012 -4.657 -11.242 1.00 82.38 70 LEU A N 1
ATOM 526 C CA . LEU A 1 70 ? 1.672 -4.340 -10.767 1.00 82.38 70 LEU A CA 1
ATOM 527 C C . LEU A 1 70 ? 1.769 -4.126 -9.261 1.00 82.38 70 LEU A C 1
ATOM 529 O O . LEU A 1 70 ? 2.152 -5.035 -8.525 1.00 82.38 70 LEU A O 1
ATOM 533 N N . HIS A 1 71 ? 1.398 -2.936 -8.813 1.00 76.12 71 HIS A N 1
ATOM 534 C CA . HIS A 1 71 ? 0.968 -2.774 -7.438 1.00 76.12 71 HIS A CA 1
ATOM 535 C C . HIS A 1 71 ? -0.509 -3.165 -7.391 1.00 76.12 71 HIS A C 1
ATOM 537 O O . HIS A 1 71 ? -1.267 -2.644 -8.213 1.00 76.12 71 HIS A O 1
ATOM 543 N N . PRO A 1 72 ? -0.927 -4.096 -6.514 1.00 74.19 72 PRO A N 1
ATOM 544 C CA . PRO A 1 72 ? -2.349 -4.263 -6.266 1.00 74.19 72 PRO A CA 1
ATOM 545 C C . PRO A 1 72 ? -2.908 -2.911 -5.814 1.00 74.19 72 PRO A C 1
ATOM 547 O O . PRO A 1 72 ? -2.250 -2.185 -5.060 1.00 74.19 72 PRO A O 1
ATOM 550 N N . ASP A 1 73 ? -4.079 -2.549 -6.335 1.00 81.06 73 ASP A N 1
ATOM 551 C CA . ASP A 1 73 ? -4.824 -1.418 -5.794 1.00 81.06 73 ASP A CA 1
ATOM 552 C C . ASP A 1 73 ? -5.042 -1.679 -4.301 1.00 81.06 73 ASP A C 1
ATOM 554 O O . ASP A 1 73 ? -5.412 -2.787 -3.927 1.00 81.06 73 ASP A O 1
ATOM 558 N N . ASN A 1 74 ? -4.773 -0.676 -3.466 1.00 87.38 74 ASN A N 1
ATOM 559 C CA . ASN A 1 74 ? -5.047 -0.750 -2.037 1.00 87.38 74 ASN A CA 1
ATOM 560 C C . ASN A 1 74 ? -6.398 -0.098 -1.760 1.00 87.38 74 ASN A C 1
ATOM 562 O O . ASN A 1 74 ? -6.605 1.088 -2.052 1.00 87.38 74 ASN A O 1
ATOM 566 N N . HIS A 1 75 ? -7.305 -0.859 -1.185 1.00 92.44 75 HIS A N 1
ATOM 567 C CA . HIS A 1 75 ? -8.649 -0.456 -0.846 1.00 92.44 75 HIS A CA 1
ATOM 568 C C . HIS A 1 75 ? -8.735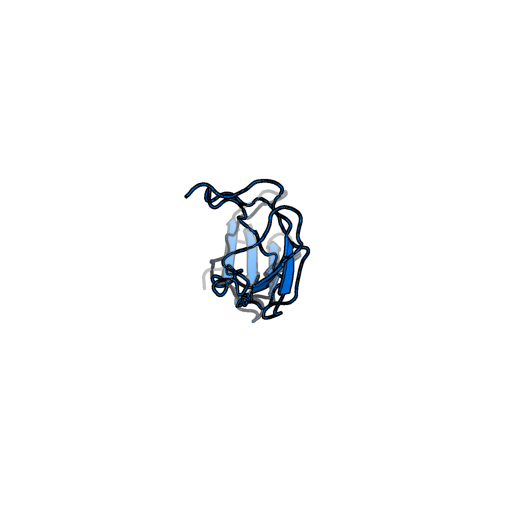 -0.261 0.669 1.00 92.44 75 HIS A C 1
ATOM 570 O O . HIS A 1 75 ? -8.109 -0.982 1.434 1.00 92.44 75 HIS A O 1
ATOM 576 N N . PRO A 1 76 ? -9.505 0.728 1.148 1.00 94.50 76 PRO A N 1
ATOM 577 C CA . PRO A 1 76 ? -9.706 0.865 2.581 1.00 94.50 76 PRO A CA 1
ATOM 578 C C . PRO A 1 76 ? -10.481 -0.346 3.132 1.00 94.50 76 PRO A C 1
ATOM 580 O O . PRO A 1 76 ? -11.336 -0.892 2.419 1.00 94.50 76 PRO A O 1
ATOM 583 N N . PRO A 1 77 ? -10.300 -0.682 4.422 1.00 97.19 77 PRO A N 1
ATOM 584 C CA . PRO A 1 77 ? -11.152 -1.648 5.091 1.00 97.19 77 PRO A CA 1
ATOM 585 C C . PRO A 1 77 ? -12.625 -1.260 5.004 1.00 97.19 77 PRO A C 1
ATOM 587 O O . PRO A 1 77 ? -12.981 -0.076 4.929 1.00 97.19 77 PRO A O 1
ATOM 590 N N . PHE A 1 78 ? -13.515 -2.249 5.079 1.00 98.06 78 PHE A N 1
ATOM 591 C CA . PHE A 1 78 ? -14.928 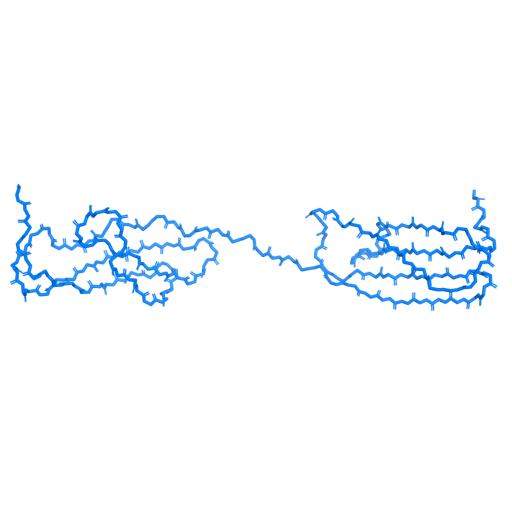-1.950 5.270 1.00 98.06 78 PHE A CA 1
ATOM 592 C C . PHE A 1 78 ? -15.160 -1.250 6.612 1.00 98.06 78 PHE A C 1
ATOM 594 O O . PHE A 1 78 ? -14.366 -1.351 7.552 1.00 98.06 78 PHE A O 1
ATOM 601 N N . ASN A 1 79 ? -16.293 -0.558 6.725 1.00 96.31 79 ASN A N 1
ATOM 602 C CA . ASN A 1 79 ? -16.715 -0.038 8.019 1.00 96.31 79 ASN A CA 1
ATOM 603 C C . ASN A 1 79 ? -16.882 -1.205 9.002 1.00 96.31 79 ASN A C 1
ATOM 605 O O . ASN A 1 79 ? -17.525 -2.197 8.640 1.00 96.31 79 ASN A O 1
ATOM 609 N N . PRO A 1 80 ? -16.367 -1.085 10.234 1.00 96.81 80 PRO A N 1
ATOM 610 C CA . PRO A 1 80 ? -16.554 -2.119 11.227 1.00 96.81 80 PRO A CA 1
ATOM 611 C C . PRO A 1 80 ? -18.015 -2.294 11.603 1.00 96.81 80 PRO A C 1
ATOM 613 O O . PRO A 1 80 ? -18.841 -1.382 11.490 1.00 96.81 80 PRO A O 1
ATOM 616 N N . SER A 1 81 ? -18.330 -3.495 12.082 1.00 97.50 81 SER A N 1
ATOM 617 C CA . SER A 1 81 ? -19.590 -3.744 12.762 1.00 97.50 81 SER A CA 1
ATOM 618 C C . SER A 1 81 ? -19.758 -2.765 13.923 1.00 97.50 81 SER A C 1
ATOM 620 O O . SER A 1 81 ? -18.782 -2.340 14.548 1.00 97.50 81 SER A O 1
ATOM 622 N N . LYS A 1 82 ? -21.008 -2.424 14.246 1.00 95.69 82 LYS A N 1
ATOM 623 C CA . LYS A 1 82 ? -21.286 -1.690 15.481 1.00 95.69 82 LYS A CA 1
ATOM 624 C C . LYS A 1 82 ? -20.659 -2.460 16.658 1.00 95.69 82 LYS A C 1
ATOM 626 O O . LYS A 1 82 ? -20.898 -3.663 16.731 1.00 95.69 82 LYS A O 1
ATOM 631 N N . PRO A 1 83 ? -19.913 -1.798 17.559 1.00 96.75 83 PRO A N 1
ATOM 632 C CA . PRO A 1 83 ? -19.368 -2.475 18.722 1.00 96.75 83 PRO A CA 1
ATOM 633 C C . PRO A 1 83 ? -20.450 -3.133 19.583 1.00 96.75 83 PRO A C 1
ATOM 635 O O . PRO A 1 83 ? -21.476 -2.514 19.887 1.00 96.75 83 PRO A O 1
ATOM 638 N N . ASP A 1 84 ? -20.184 -4.366 19.999 1.00 97.94 84 ASP A N 1
ATOM 639 C CA . ASP A 1 84 ? -20.982 -5.124 20.956 1.00 97.94 84 ASP A CA 1
ATOM 640 C C . ASP A 1 84 ? -20.367 -4.996 22.353 1.00 97.94 84 ASP A C 1
ATOM 642 O O . ASP A 1 84 ? -19.187 -5.290 22.553 1.00 97.94 84 ASP A O 1
ATOM 646 N N .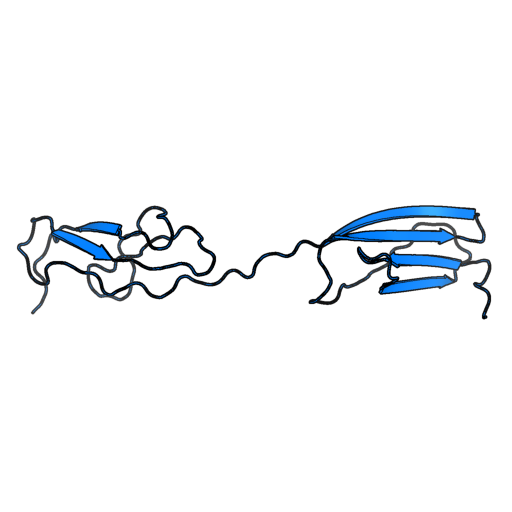 GLY A 1 85 ? -21.177 -4.580 23.324 1.00 96.81 85 GLY A N 1
ATOM 647 C CA . GLY A 1 85 ? -20.778 -4.400 24.717 1.00 96.81 85 GLY A CA 1
ATOM 648 C C . GLY A 1 85 ? -21.900 -3.779 25.561 1.00 96.81 85 GLY A C 1
ATOM 649 O O . GLY A 1 85 ? -22.990 -3.509 25.042 1.00 96.81 85 GLY A O 1
ATOM 650 N N . PRO A 1 86 ? -21.677 -3.578 26.870 1.00 95.19 86 PRO A N 1
ATOM 651 C CA . PRO A 1 86 ? -22.647 -2.939 27.757 1.00 95.19 86 PRO A CA 1
ATOM 652 C C . PRO A 1 86 ? -22.950 -1.494 27.339 1.00 95.19 86 PRO A C 1
ATOM 654 O O . PRO A 1 86 ? -22.048 -0.740 26.993 1.00 95.19 86 PRO A O 1
ATOM 657 N N . THR A 1 87 ? -24.221 -1.088 27.407 1.00 91.88 87 THR A N 1
ATOM 658 C CA . THR A 1 87 ? -24.651 0.301 27.134 1.00 91.88 87 THR A CA 1
ATOM 659 C C . THR A 1 87 ? -24.762 1.159 28.394 1.00 91.88 87 THR A C 1
ATOM 661 O O . THR A 1 87 ? -25.044 2.348 28.312 1.00 91.88 87 THR A O 1
ATOM 664 N N . GLU A 1 88 ? -24.608 0.542 29.561 1.00 91.19 88 GLU A N 1
ATOM 665 C CA . GLU A 1 88 ? -24.609 1.182 30.870 1.00 91.19 88 GLU A CA 1
ATOM 666 C C . GLU A 1 88 ? -23.628 0.442 31.784 1.00 91.19 88 GLU A C 1
ATOM 668 O O . GLU A 1 88 ? -23.404 -0.762 31.631 1.00 91.19 88 GLU A O 1
ATOM 673 N N . GLY A 1 89 ? -23.041 1.168 32.731 1.00 91.81 89 GLY A N 1
ATOM 674 C CA . GLY A 1 89 ? -22.013 0.644 33.618 1.00 91.81 89 GLY A CA 1
ATOM 675 C C . GLY A 1 89 ? -21.750 1.563 34.805 1.00 91.81 89 GLY A C 1
ATOM 676 O O . GLY A 1 89 ? -22.269 2.679 34.883 1.00 91.81 89 GLY A O 1
ATOM 677 N N . LEU A 1 90 ? -20.960 1.071 35.754 1.00 95.12 90 LEU A N 1
ATOM 678 C CA . LEU A 1 90 ? -20.470 1.840 36.890 1.00 95.12 90 LEU A CA 1
ATOM 679 C C . LEU A 1 90 ? -19.093 2.418 36.568 1.00 95.12 90 LEU A C 1
ATOM 681 O O . LEU A 1 90 ? -18.253 1.767 35.954 1.00 95.12 90 LEU A O 1
ATOM 685 N N . VAL A 1 91 ? -18.863 3.644 37.030 1.00 95.06 91 VAL A N 1
ATOM 686 C CA . VAL A 1 91 ? -17.554 4.301 36.963 1.00 95.06 91 VAL A CA 1
ATOM 687 C C . VAL A 1 91 ? -16.514 3.472 37.718 1.00 95.06 91 VAL A C 1
ATOM 689 O O . VAL A 1 91 ? -16.777 3.032 38.838 1.00 95.06 91 VAL A O 1
ATOM 692 N N . GLY A 1 92 ? -15.331 3.313 37.125 1.00 95.94 92 GLY A N 1
ATOM 693 C CA . GLY A 1 92 ? -14.207 2.565 37.694 1.00 95.94 92 GLY A CA 1
ATOM 694 C C . GLY A 1 92 ? -14.258 1.049 37.484 1.00 95.94 92 GLY A C 1
ATOM 695 O O . GLY A 1 92 ? -13.329 0.365 37.908 1.00 95.94 92 GLY A O 1
ATOM 696 N N . GLU A 1 93 ? -15.299 0.524 36.831 1.00 97.06 93 GLU A N 1
ATOM 697 C CA . GLU A 1 93 ? -15.383 -0.884 36.436 1.00 97.06 93 GLU A CA 1
ATOM 698 C C . GLU A 1 93 ? -14.942 -1.065 34.974 1.00 97.06 93 GLU A C 1
ATOM 700 O O . GLU A 1 93 ? -15.196 -0.210 34.123 1.00 97.06 93 GLU A O 1
ATOM 705 N N . GLU A 1 94 ? -14.277 -2.187 34.691 1.00 97.25 94 GLU A N 1
ATOM 706 C CA . GLU A 1 94 ? -13.823 -2.549 33.345 1.00 97.25 94 GLU A CA 1
ATOM 707 C C . GLU A 1 94 ? -14.925 -3.271 32.571 1.00 97.25 94 GLU A C 1
ATOM 709 O O . GLU A 1 94 ? -15.551 -4.215 33.065 1.00 97.25 94 GLU A O 1
ATOM 714 N N . TYR A 1 95 ? -15.128 -2.849 31.326 1.00 97.62 95 TYR A N 1
ATOM 715 C CA . TYR A 1 95 ? -16.072 -3.457 30.400 1.00 97.62 95 TYR A CA 1
ATOM 716 C C . TYR A 1 95 ? -15.386 -3.812 29.087 1.00 97.62 95 TYR A C 1
ATOM 718 O O . TYR A 1 95 ? -14.493 -3.111 28.624 1.00 97.62 95 TYR A O 1
ATOM 726 N N . MET A 1 96 ? -15.829 -4.913 28.482 1.00 98.06 96 MET A N 1
ATOM 727 C CA . MET A 1 96 ? -15.280 -5.414 27.226 1.00 98.06 96 MET A CA 1
ATOM 728 C C . MET A 1 96 ? -16.183 -5.018 26.063 1.00 98.06 96 MET A C 1
ATOM 730 O O . MET A 1 96 ? -17.391 -5.271 26.108 1.00 98.06 96 MET A O 1
ATOM 734 N N . PHE A 1 97 ? -15.579 -4.482 25.007 1.00 98.19 97 PHE A N 1
ATOM 735 C CA . PHE A 1 97 ? -16.248 -4.152 23.753 1.00 98.19 97 PHE A CA 1
ATOM 736 C C . PHE A 1 97 ? -15.624 -4.938 22.620 1.00 98.19 97 PHE A C 1
ATOM 738 O O . PHE A 1 97 ? -14.406 -5.073 22.562 1.00 98.19 97 PHE A O 1
ATOM 745 N N . SER A 1 98 ? -16.448 -5.463 21.720 1.00 98.19 98 SER A N 1
ATOM 746 C CA . SER A 1 98 ? -15.967 -6.244 20.583 1.00 98.19 98 SER A CA 1
ATOM 747 C C . SER A 1 98 ? -16.500 -5.736 19.259 1.00 98.19 98 SER A C 1
ATOM 749 O O . SER A 1 98 ? -17.610 -5.215 19.188 1.00 98.19 98 SER A O 1
ATOM 751 N N . THR A 1 99 ? -15.697 -5.871 18.212 1.00 98.31 99 THR A N 1
ATOM 752 C CA . THR A 1 99 ? -16.082 -5.538 16.840 1.00 98.31 99 THR A CA 1
ATOM 753 C C . THR A 1 99 ? -15.238 -6.339 15.848 1.00 98.31 99 THR A C 1
ATOM 755 O O . THR A 1 99 ? -14.248 -6.972 16.217 1.00 98.31 99 THR A O 1
ATOM 758 N N . ASN A 1 100 ? -15.632 -6.333 14.581 1.00 98.12 100 ASN A N 1
ATOM 759 C CA . ASN A 1 100 ? -14.821 -6.822 13.481 1.00 98.12 100 ASN A CA 1
ATOM 760 C C . ASN A 1 100 ? -15.055 -5.986 12.219 1.00 98.12 100 ASN A C 1
ATOM 762 O O . ASN A 1 100 ? -16.087 -5.333 12.048 1.00 98.12 100 ASN A O 1
ATOM 766 N N . THR A 1 101 ? -14.082 -6.037 11.323 1.00 98.19 101 THR A N 1
ATOM 767 C CA . THR A 1 101 ? -14.203 -5.637 9.930 1.00 98.19 101 THR A CA 1
ATOM 768 C C . THR A 1 101 ? -13.247 -6.448 9.071 1.00 98.19 101 THR A C 1
ATOM 770 O O . THR A 1 101 ? -12.380 -7.160 9.579 1.00 98.19 101 THR A O 1
ATOM 773 N N . VAL A 1 102 ? -13.423 -6.345 7.762 1.00 98.19 102 VAL A N 1
ATOM 774 C CA . VAL A 1 102 ? -12.596 -7.005 6.760 1.00 98.19 102 VAL A CA 1
ATOM 775 C C . VAL A 1 102 ? -11.963 -5.930 5.890 1.00 98.19 102 VAL A C 1
ATOM 777 O O . VAL A 1 102 ? -12.657 -5.051 5.374 1.00 98.19 102 VAL A O 1
ATOM 780 N N . ASP A 1 103 ? -10.651 -6.025 5.734 1.00 97.75 103 ASP A N 1
ATOM 781 C CA . ASP A 1 103 ? -9.935 -5.423 4.623 1.00 97.75 103 ASP A CA 1
ATOM 782 C C . ASP A 1 103 ? -10.116 -6.290 3.365 1.00 97.75 103 ASP A C 1
ATOM 784 O O . ASP A 1 103 ? -9.860 -7.500 3.437 1.00 97.75 103 ASP A O 1
ATOM 788 N N . PRO A 1 104 ? -10.624 -5.734 2.250 1.00 96.00 104 PRO A N 1
ATOM 789 C CA . PRO A 1 104 ? -10.888 -6.493 1.027 1.00 96.00 104 PRO A CA 1
ATOM 790 C C . PRO A 1 104 ? -9.618 -6.996 0.325 1.00 96.00 104 PRO A C 1
ATOM 792 O O . PRO A 1 104 ? -9.729 -7.928 -0.473 1.00 96.00 104 PRO A O 1
ATOM 795 N N . ASP A 1 105 ? -8.450 -6.428 0.632 1.00 94.81 105 ASP A N 1
ATOM 796 C CA . ASP A 1 105 ? -7.142 -6.884 0.156 1.00 94.81 105 ASP A CA 1
ATOM 797 C C . ASP A 1 105 ? -6.477 -7.859 1.149 1.00 94.81 105 ASP A C 1
ATOM 799 O O . ASP A 1 105 ? -5.363 -8.326 0.922 1.00 94.81 105 ASP A O 1
ATOM 803 N N . GLU A 1 106 ? -7.194 -8.227 2.221 1.00 94.25 106 GLU A N 1
ATOM 804 C CA . GLU A 1 106 ? -6.749 -9.107 3.311 1.00 94.25 106 GLU A CA 1
ATOM 805 C C . GLU A 1 106 ? -5.565 -8.549 4.125 1.00 94.25 106 GLU A C 1
ATOM 807 O O . GLU A 1 106 ? -4.912 -9.289 4.870 1.00 94.25 106 GLU A O 1
ATOM 812 N N . ASP A 1 107 ? -5.334 -7.236 4.050 1.00 96.19 107 ASP A N 1
ATOM 813 C CA . ASP A 1 107 ? -4.311 -6.551 4.835 1.00 96.19 107 ASP A CA 1
ATOM 814 C C . ASP A 1 107 ? -4.654 -6.512 6.334 1.00 96.19 107 ASP A C 1
ATOM 816 O O . ASP A 1 107 ? -5.806 -6.620 6.768 1.00 96.19 107 ASP A O 1
ATOM 820 N N . GLN A 1 108 ? -3.624 -6.375 7.173 1.00 97.56 108 GLN A N 1
ATOM 821 C CA . GLN A 1 108 ? -3.826 -6.197 8.611 1.00 97.56 108 GLN A CA 1
ATOM 822 C C . GLN A 1 108 ? -4.410 -4.814 8.916 1.00 97.56 108 GLN A C 1
ATOM 824 O O . GLN A 1 108 ? -4.030 -3.813 8.311 1.00 97.56 108 GLN A O 1
ATOM 829 N N . ILE A 1 109 ? -5.279 -4.752 9.921 1.00 97.69 109 ILE A N 1
ATOM 830 C CA . ILE A 1 109 ? -6.078 -3.565 10.245 1.00 97.69 109 ILE A CA 1
ATOM 831 C C . ILE A 1 109 ? -5.945 -3.163 11.711 1.00 97.69 109 ILE A C 1
ATOM 833 O O . ILE A 1 109 ? -5.678 -3.993 12.577 1.00 97.69 109 ILE A O 1
ATOM 837 N N . GLN A 1 110 ? -6.166 -1.880 11.993 1.00 97.69 110 GLN A N 1
ATOM 838 C CA . GLN A 1 110 ? -6.271 -1.337 13.348 1.00 97.69 110 GLN A CA 1
ATOM 839 C C . GLN A 1 110 ? -7.664 -0.747 13.555 1.00 97.69 110 GLN A C 1
ATOM 841 O O . GLN A 1 110 ? -8.271 -0.229 12.616 1.00 97.69 110 GLN A O 1
ATOM 846 N N . TYR A 1 111 ? -8.148 -0.786 14.793 1.00 97.75 111 TYR A N 1
ATOM 847 C CA . TYR A 1 111 ? -9.425 -0.198 15.178 1.00 97.75 111 TYR A CA 1
ATOM 848 C C . TYR A 1 111 ? -9.183 1.067 15.989 1.00 97.75 111 TYR A C 1
ATOM 850 O O . TYR A 1 111 ? -8.386 1.061 16.927 1.00 97.75 111 TYR A O 1
ATOM 858 N N . GLY A 1 112 ? -9.881 2.135 15.609 1.00 97.56 112 GLY A N 1
ATOM 859 C CA . GLY A 1 112 ? -9.965 3.364 16.380 1.00 97.56 112 GLY A CA 1
ATOM 860 C C . GLY A 1 112 ? -11.231 3.361 17.227 1.00 97.56 112 GLY A C 1
ATOM 861 O O . GLY A 1 112 ? -12.330 3.268 16.677 1.00 97.56 112 GLY A O 1
ATOM 862 N N . TRP A 1 113 ? -11.076 3.457 18.542 1.00 97.25 113 TRP A N 1
ATOM 863 C CA . TRP A 1 113 ? -12.172 3.576 19.494 1.00 97.25 113 TRP A CA 1
ATOM 864 C C . TRP A 1 113 ? -12.403 5.040 19.862 1.00 97.25 113 TRP A C 1
ATOM 866 O O . TRP A 1 113 ? -11.461 5.758 20.190 1.00 97.25 113 TRP A O 1
ATOM 876 N N . ASP A 1 114 ? -13.662 5.453 19.783 1.00 96.06 114 ASP A N 1
ATOM 877 C CA . ASP A 1 114 ? -14.189 6.720 20.289 1.00 96.06 114 ASP A CA 1
ATOM 878 C C . ASP A 1 114 ? -15.023 6.371 21.530 1.00 96.06 114 ASP A C 1
ATOM 880 O O . ASP A 1 114 ? -16.085 5.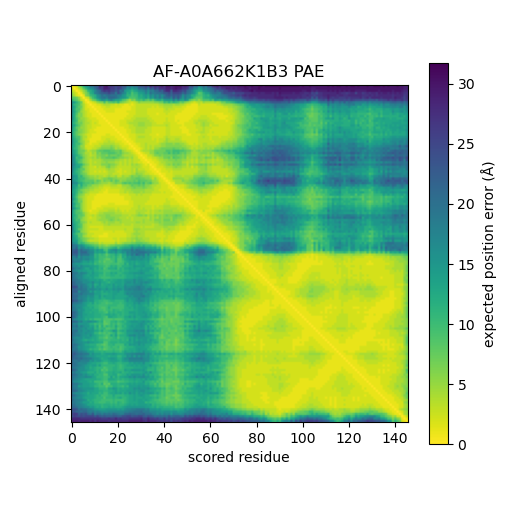744 21.421 1.00 96.06 114 ASP A O 1
ATOM 884 N N . TRP A 1 115 ? -14.478 6.655 22.710 1.00 94.50 115 TRP A N 1
ATOM 885 C CA . TRP A 1 115 ? -15.049 6.259 23.994 1.00 94.50 115 TRP A CA 1
ATOM 886 C C . TRP A 1 115 ? -15.948 7.340 24.596 1.00 94.50 115 TRP A C 1
ATOM 888 O O . TRP A 1 115 ? -16.809 7.011 25.424 1.00 94.50 115 TRP A O 1
ATOM 898 N N . ASP A 1 116 ? -15.763 8.605 24.211 1.00 92.50 116 ASP A N 1
ATOM 899 C CA . ASP A 1 116 ? -16.535 9.745 24.719 1.00 92.50 116 ASP A CA 1
ATOM 900 C C . ASP A 1 116 ? -17.590 10.290 23.735 1.00 92.50 116 ASP A C 1
ATOM 902 O O . ASP A 1 116 ? -18.483 11.045 24.137 1.00 92.50 116 ASP A O 1
ATOM 906 N N . GLY A 1 117 ? -17.578 9.808 22.492 1.00 91.31 117 GLY A N 1
ATOM 907 C CA . GLY A 1 117 ? -18.562 10.091 21.454 1.00 91.31 117 GLY A CA 1
ATOM 908 C C . GLY A 1 117 ? -18.352 11.426 20.741 1.00 91.31 117 GLY A C 1
ATOM 909 O O . GLY A 1 117 ? -19.315 11.950 20.164 1.00 91.31 117 GLY A O 1
ATOM 910 N N . ASP A 1 118 ? -17.151 12.007 20.793 1.00 94.69 118 ASP A N 1
ATOM 911 C CA . ASP A 1 118 ? -16.838 13.307 20.190 1.00 94.69 118 ASP A CA 1
ATOM 912 C C . ASP A 1 118 ? -16.445 13.245 18.697 1.00 94.69 118 ASP A C 1
ATOM 914 O O . ASP A 1 118 ? -16.212 14.285 18.068 1.00 94.69 118 ASP A O 1
ATOM 918 N N . MET A 1 119 ? -16.487 12.050 18.093 1.00 94.44 119 MET A N 1
ATOM 919 C CA . MET A 1 119 ? -16.063 11.743 16.720 1.00 94.44 119 MET A CA 1
ATOM 920 C C . MET A 1 119 ? -14.546 11.805 16.492 1.00 94.44 119 MET A C 1
ATOM 922 O O . MET A 1 119 ? -14.104 11.846 15.335 1.00 94.44 119 MET A O 1
ATOM 926 N N . LEU A 1 120 ? -13.744 11.799 17.553 1.00 96.12 120 LEU A N 1
ATOM 927 C CA . LE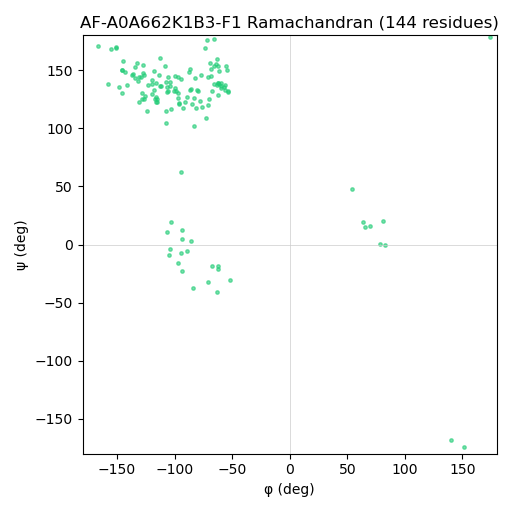U A 1 120 ? -12.299 11.619 17.509 1.00 96.12 120 LEU A CA 1
ATOM 928 C C . LEU A 1 120 ? -11.929 10.243 18.063 1.00 96.12 120 LEU A C 1
ATOM 930 O O . LEU A 1 120 ? -12.645 9.619 18.832 1.00 96.12 120 LEU A O 1
ATOM 934 N N . THR A 1 121 ? -10.791 9.727 17.607 1.00 97.31 121 THR A N 1
ATOM 935 C CA . THR A 1 121 ? -10.274 8.461 18.123 1.00 97.31 121 THR A CA 1
ATOM 936 C C . THR A 1 121 ? -9.474 8.705 19.395 1.00 97.31 121 THR A C 1
ATOM 938 O O . THR A 1 121 ? -8.447 9.386 19.349 1.00 97.31 121 THR A O 1
ATOM 941 N N . ASP A 1 122 ? -9.902 8.081 20.486 1.00 96.94 122 ASP A N 1
ATOM 942 C CA . ASP A 1 122 ? -9.234 8.099 21.787 1.00 96.94 122 ASP A CA 1
ATOM 943 C C . ASP A 1 122 ? -8.128 7.049 21.879 1.00 96.94 122 ASP A C 1
ATOM 945 O O . ASP A 1 122 ? -7.069 7.278 22.470 1.00 96.94 122 ASP A O 1
ATOM 949 N N . GLU A 1 123 ? -8.368 5.883 21.282 1.00 97.38 123 GLU A N 1
ATOM 950 C CA . GLU A 1 123 ? -7.495 4.723 21.393 1.00 97.38 123 GLU A CA 1
ATOM 951 C C . GLU A 1 123 ? -7.401 3.970 20.068 1.00 97.38 123 GLU A C 1
ATOM 953 O O . GLU A 1 123 ? -8.400 3.736 19.3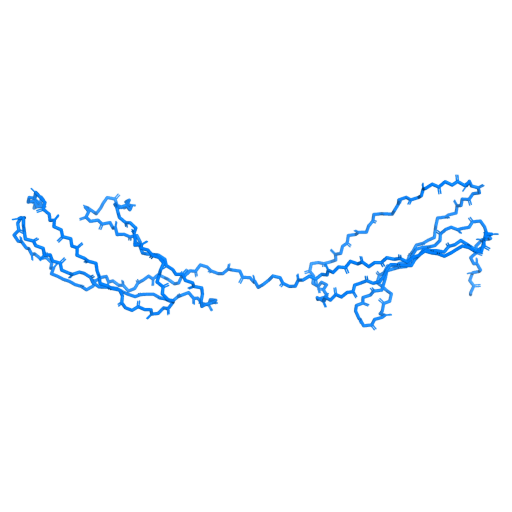90 1.00 97.38 123 GLU A O 1
ATOM 958 N N . TRP A 1 124 ? -6.184 3.556 19.718 1.00 97.88 124 TRP A N 1
ATOM 959 C CA . TRP A 1 124 ? -5.921 2.676 18.585 1.00 97.88 124 TRP A CA 1
ATOM 960 C C . TRP A 1 124 ? -5.440 1.320 19.086 1.00 97.88 124 TRP A C 1
ATOM 962 O O . TRP A 1 124 ? -4.573 1.253 19.957 1.00 97.88 124 TRP A O 1
ATOM 972 N N . THR A 1 125 ? -5.955 0.244 18.499 1.00 97.69 125 THR A N 1
ATOM 973 C CA . THR A 1 125 ? -5.425 -1.107 18.730 1.00 97.69 125 THR A CA 1
ATOM 974 C C . THR A 1 125 ? -4.088 -1.318 18.017 1.00 97.69 125 THR A C 1
ATOM 976 O O . THR A 1 125 ? -3.716 -0.559 17.121 1.00 97.69 125 THR A O 1
ATOM 979 N N . ASP A 1 126 ? -3.399 -2.417 18.332 1.00 97.56 126 ASP A N 1
ATOM 980 C CA . ASP A 1 126 ? -2.355 -2.963 17.457 1.00 97.56 126 ASP A CA 1
ATOM 981 C C . ASP A 1 126 ? -2.954 -3.473 16.127 1.00 97.56 126 ASP A C 1
ATOM 983 O O . ASP A 1 126 ? -4.170 -3.431 15.909 1.00 97.56 126 ASP A O 1
ATOM 987 N N . LEU A 1 127 ? -2.093 -3.935 15.213 1.00 97.94 127 LEU A N 1
ATOM 988 C CA . LEU A 1 127 ? -2.515 -4.585 13.972 1.00 97.94 127 LEU A CA 1
ATOM 989 C C . LEU A 1 127 ? -3.113 -5.966 14.256 1.00 97.94 127 LEU A C 1
ATOM 991 O O . LEU A 1 127 ? -2.451 -6.843 14.814 1.00 97.94 127 LEU A O 1
ATOM 995 N N . HIS A 1 128 ? -4.336 -6.165 13.784 1.00 97.88 128 HIS A N 1
ATOM 996 C CA . HIS A 1 128 ? -5.068 -7.423 13.823 1.00 97.88 128 HIS A CA 1
ATOM 997 C C . HIS A 1 128 ? -5.256 -7.982 12.417 1.00 97.88 128 HIS A C 1
ATOM 999 O O . HIS A 1 128 ? -5.129 -7.273 11.416 1.00 97.88 128 HIS A O 1
ATOM 1005 N N . SER A 1 129 ? -5.540 -9.277 12.334 1.00 98.31 129 SER A N 1
ATOM 1006 C CA . SER A 1 129 ? -5.825 -9.907 11.043 1.00 98.31 129 SER A CA 1
ATOM 1007 C C . SER A 1 129 ? -7.156 -9.386 10.487 1.00 98.31 129 SER A C 1
ATOM 1009 O O . SER A 1 129 ? -8.101 -9.162 11.246 1.00 98.31 129 SER A O 1
ATOM 1011 N N . SER A 1 130 ? -7.261 -9.230 9.165 1.00 97.81 130 SER A N 1
ATOM 1012 C CA . SER A 1 130 ? -8.541 -8.932 8.508 1.00 97.81 130 SER A CA 1
ATOM 1013 C C . SER A 1 130 ? -9.607 -9.968 8.903 1.00 97.81 130 SER A C 1
ATOM 1015 O O . SER A 1 130 ? -9.353 -11.175 8.893 1.00 97.81 130 SER A O 1
ATOM 1017 N N . GLY A 1 131 ? -10.797 -9.508 9.301 1.00 97.75 131 GLY A N 1
ATOM 1018 C CA . GLY A 1 131 ? -11.905 -10.358 9.752 1.00 97.75 131 GLY A CA 1
ATOM 1019 C C . GLY A 1 131 ? -11.788 -10.893 11.183 1.00 97.75 131 GLY A C 1
ATOM 1020 O O . GLY A 1 131 ? -12.677 -11.618 11.635 1.00 97.75 131 GLY A O 1
ATOM 1021 N N . GLU A 1 132 ? -10.723 -10.556 11.914 1.00 98.06 132 GLU A N 1
ATOM 1022 C CA . GLU A 1 132 ? -10.573 -10.926 13.320 1.00 98.06 132 GLU A CA 1
ATOM 1023 C C . GLU A 1 132 ? -11.608 -10.199 14.189 1.00 98.06 132 GLU A C 1
ATOM 1025 O O . GLU A 1 132 ? -11.788 -8.984 14.089 1.00 98.06 132 GLU A O 1
ATOM 1030 N N . ASN A 1 133 ? -12.284 -10.947 15.068 1.00 97.69 133 ASN A N 1
ATOM 1031 C CA . ASN A 1 133 ? -13.156 -10.363 16.080 1.00 97.69 133 ASN A CA 1
ATOM 1032 C C . ASN A 1 133 ? -12.326 -9.929 17.287 1.00 97.69 133 ASN A C 1
ATOM 1034 O O . ASN A 1 133 ? -11.938 -10.765 18.107 1.00 97.69 133 ASN A O 1
ATOM 1038 N N . ILE A 1 134 ? -12.074 -8.628 17.376 1.00 97.69 134 ILE A N 1
ATOM 1039 C CA . ILE A 1 134 ? -11.260 -8.025 18.429 1.00 97.69 134 ILE A CA 1
ATOM 1040 C C . ILE A 1 134 ? -12.112 -7.709 19.654 1.00 97.69 134 ILE A C 1
ATOM 1042 O O . ILE A 1 134 ? -13.303 -7.422 19.531 1.00 97.69 134 ILE A O 1
ATOM 1046 N N . THR A 1 135 ? -11.490 -7.739 20.833 1.00 97.94 135 THR A N 1
ATOM 1047 C CA . THR A 1 135 ? -12.122 -7.327 22.089 1.00 97.94 135 THR A CA 1
ATOM 1048 C C . THR A 1 135 ? -11.195 -6.371 22.832 1.00 97.94 135 THR A C 1
ATOM 1050 O O . THR A 1 135 ? -10.073 -6.749 23.168 1.00 97.94 135 THR A O 1
ATOM 1053 N N . THR A 1 136 ? -11.676 -5.167 23.129 1.00 97.81 136 THR A N 1
ATOM 1054 C CA . THR A 1 136 ? -10.927 -4.100 23.803 1.00 97.81 136 THR A CA 1
ATOM 1055 C C . THR A 1 136 ? -11.579 -3.778 25.155 1.00 97.81 136 THR A C 1
ATOM 1057 O O . THR A 1 136 ? -12.798 -3.575 25.202 1.00 97.81 136 THR A O 1
ATOM 1060 N N . PRO A 1 137 ? -10.818 -3.786 26.268 1.00 97.31 137 PRO A N 1
ATOM 1061 C CA . PRO A 1 137 ? -11.310 -3.345 27.569 1.00 97.31 137 PRO A CA 1
ATOM 1062 C C . PRO A 1 137 ? -11.347 -1.816 27.654 1.00 97.31 137 PRO A C 1
ATOM 1064 O O . PRO A 1 137 ? -10.459 -1.146 27.135 1.00 97.31 137 PRO A O 1
ATOM 1067 N N . HIS A 1 138 ? -12.324 -1.264 28.369 1.00 97.12 138 HIS A N 1
ATOM 1068 C CA . HIS A 1 138 ? -12.357 0.157 28.702 1.00 97.12 138 HIS A CA 1
ATOM 1069 C C . HIS A 1 138 ? -12.919 0.400 30.108 1.00 97.12 138 HIS A C 1
ATOM 1071 O O . HIS A 1 138 ? -13.777 -0.349 30.586 1.00 97.12 138 HIS A O 1
ATOM 1077 N N . ILE A 1 139 ? -12.434 1.458 30.763 1.00 96.06 139 ILE A N 1
ATOM 1078 C CA . ILE A 1 139 ? -12.874 1.917 32.085 1.00 96.06 139 ILE A CA 1
ATOM 1079 C C . ILE A 1 139 ? -13.210 3.404 31.982 1.00 96.06 139 ILE A C 1
ATOM 1081 O O . ILE A 1 139 ? -12.358 4.211 31.618 1.00 96.06 139 ILE A O 1
ATOM 1085 N N . TRP A 1 140 ? -14.426 3.776 32.384 1.00 94.94 140 TRP A N 1
ATOM 1086 C CA . TRP A 1 140 ? -14.804 5.181 32.530 1.00 94.94 140 TRP A CA 1
ATOM 1087 C C . TRP A 1 140 ? -14.488 5.684 33.936 1.00 94.94 140 TRP A C 1
ATOM 1089 O O . TRP A 1 140 ? -14.978 5.133 34.921 1.00 94.94 140 TRP A O 1
ATOM 1099 N N . ASP A 1 141 ? -13.751 6.792 34.024 1.00 92.81 141 ASP A N 1
ATOM 1100 C CA . ASP A 1 141 ? -13.428 7.477 35.289 1.00 92.81 141 ASP A CA 1
ATOM 1101 C C . ASP A 1 141 ? -14.467 8.537 35.697 1.00 92.81 141 ASP A C 1
ATOM 1103 O O . ASP A 1 141 ? -14.382 9.145 36.770 1.00 92.81 141 ASP A O 1
ATOM 1107 N N . LYS A 1 142 ? -15.454 8.796 34.836 1.00 90.06 142 LYS A N 1
ATOM 1108 C CA . LYS A 1 142 ? -16.508 9.789 35.055 1.00 90.06 142 LYS A CA 1
ATOM 1109 C C . LYS A 1 142 ? -17.856 9.232 34.631 1.00 90.06 142 LYS A C 1
ATOM 1111 O O . LYS A 1 142 ? -17.951 8.476 33.671 1.00 90.06 142 LYS A O 1
ATOM 1116 N N . THR A 1 143 ? -18.902 9.634 35.344 1.00 88.00 143 THR A N 1
ATOM 1117 C CA . THR A 1 143 ? -20.280 9.345 34.941 1.00 88.00 143 THR A CA 1
ATOM 1118 C C . THR A 1 143 ? -20.584 10.087 33.641 1.00 88.00 143 THR A C 1
ATOM 1120 O O . THR A 1 143 ? -20.209 11.253 33.514 1.00 88.00 143 THR A O 1
ATOM 1123 N N . GLY A 1 144 ? -21.279 9.434 32.707 1.00 75.25 144 GLY A N 1
ATOM 1124 C CA . GLY A 1 144 ? -21.794 10.095 31.507 1.00 75.25 144 GLY A CA 1
ATOM 1125 C C . GLY A 1 144 ? -22.802 11.201 31.843 1.00 75.25 144 GLY A C 1
ATOM 1126 O O . GLY A 1 144 ? -23.454 11.166 32.892 1.00 75.25 144 GLY A O 1
ATOM 1127 N N . GLU A 1 145 ? -22.928 12.188 30.959 1.00 67.25 145 GLU A N 1
ATOM 1128 C CA . GLU A 1 145 ? -23.985 13.197 31.062 1.00 67.25 145 GLU A CA 1
ATOM 1129 C C . GLU A 1 145 ? -25.302 12.629 30.497 1.00 67.25 145 GLU A C 1
ATOM 1131 O O . GLU A 1 145 ? -25.304 11.984 29.449 1.00 67.25 145 GLU A O 1
ATOM 1136 N N . LEU A 1 146 ? -26.404 12.812 31.238 1.00 54.78 146 LEU A N 1
ATOM 1137 C CA . LEU A 1 146 ? -27.762 12.387 30.860 1.00 54.78 146 LEU A CA 1
ATOM 1138 C C . LEU A 1 146 ? -28.436 13.380 29.907 1.00 54.78 146 LEU A C 1
ATOM 1140 O O . LEU A 1 146 ? -28.275 14.603 30.126 1.00 54.78 146 LEU A O 1
#

pLDDT: mean 90.39, std 10.67, range [41.66, 98.31]

Secondary structure (DSSP, 8-state):
-PPPPSSEEEEEEE-TTS-EEEEEEEE----S---------TTPPSEEEEEEEEETTTTEEEEEEEEEPPPPPP-PPPPPPPPBS-SS--TT-EEEEEE----TT---B--EE-SSSSSS--EE---B-TT--EEEEEE-SSPPP-

Sequence (146 aa):
MGGIPMSAVCVNIADPDENIIFATCLLTNNTGCYGIIYTLEQNASPGIYNVTAESYEYDVEAYTTFEVILHPDNHPPFNPSKPDGPTEGLVGEEYMFSTNTVDPDEDQIQYGWDWDGDMLTDEWTDLHSSGENITTPHIWDKTGEL